Protein AF-A0A401ZVI8-F1 (afdb_monomer_lite)

Sequence (60 aa):
MSEIVVNPGDSFELALKRFNRKVQNAGILSEARRRRYHESAQDRRKRKSEAQQRRRRRSS

InterPro domains:
  IPR001911 Small ribosomal subunit protein bS21 [MF_00358] (1-57)
  IPR001911 Small ribosomal subunit protein bS21 [PF01165] (3-57)
  IPR001911 Small ribosomal subunit protein bS21 [PR00976] (5-13)
  IPR001911 Small ribosomal subunit protein bS21 [PR00976] (13-22)
  IPR001911 Small ribosomal subunit protein bS21 [PR00976] (25-35)
  IPR001911 Small ribosomal subunit protein bS21 [PR00976] (37-47)
  IPR001911 Small ribosomal subunit protein bS21 [PTHR21109] (3-58)
  IPR001911 Small ribosomal subunit protein bS21 [TIGR00030] (3-58)
  IPR038380 Small ribosomal subunit protein bS21 superfamily [G3DSA:1.20.5.1150] (16-54)

pLDDT: mean 89.75, std 6.6, range [60.31, 95.75]

Organism: NCBI:txid2014871

Radius of gyration: 16.35 Å; chains: 1; bounding box: 40×13×43 Å

Secondary structure (DSSP, 8-state):
----PPPTT--HHHHHHHHHHHHHHTTHHHHHHHHTS---HHHHHHHHHHHHHHHHHHH-

Structure (mmCIF, N/CA/C/O backbone):
data_AF-A0A401ZVI8-F1
#
_entry.id   AF-A0A401ZVI8-F1
#
loop_
_atom_site.group_PDB
_atom_site.id
_atom_site.type_symbol
_atom_site.label_atom_id
_atom_site.label_alt_id
_atom_site.label_comp_id
_atom_site.label_asym_id
_atom_site.label_entity_id
_atom_site.label_seq_id
_atom_site.pdbx_PDB_ins_code
_atom_site.Cartn_x
_atom_site.Cartn_y
_atom_site.Cartn_z
_atom_site.occupancy
_atom_site.B_iso_or_equiv
_atom_site.auth_seq_id
_atom_site.auth_comp_id
_atom_site.auth_asym_id
_atom_site.auth_atom_id
_atom_site.pdbx_PDB_model_num
ATOM 1 N N . MET A 1 1 ? -10.309 -6.484 -0.765 1.00 63.09 1 MET A N 1
ATOM 2 C CA . MET A 1 1 ? -11.377 -5.719 -0.087 1.00 63.09 1 MET A CA 1
ATOM 3 C C . MET A 1 1 ? -10.971 -5.524 1.369 1.00 63.09 1 MET A C 1
ATOM 5 O O . MET A 1 1 ? -10.390 -6.441 1.938 1.00 63.09 1 MET A O 1
ATOM 9 N N . SER A 1 2 ? -11.162 -4.337 1.944 1.00 78.88 2 SER A N 1
ATOM 10 C CA . SER A 1 2 ? -10.752 -4.019 3.321 1.00 78.88 2 SER A CA 1
ATOM 11 C C . SER A 1 2 ? -11.982 -3.733 4.175 1.00 78.88 2 SER A C 1
ATOM 13 O O . SER A 1 2 ? -12.419 -2.595 4.258 1.00 78.88 2 SER A O 1
ATOM 15 N N . GLU A 1 3 ? -12.552 -4.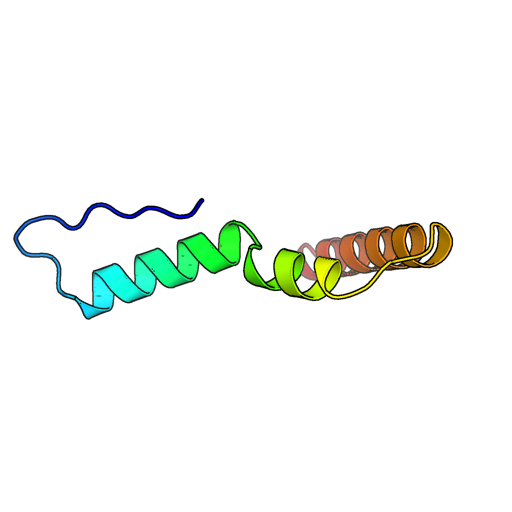763 4.788 1.00 84.56 3 GLU A N 1
ATOM 16 C CA . GLU A 1 3 ? -13.721 -4.630 5.667 1.00 84.56 3 GLU A CA 1
ATOM 17 C C . GLU A 1 3 ? -13.305 -4.491 7.137 1.00 84.56 3 GLU A C 1
ATOM 19 O O . GLU A 1 3 ? -12.308 -5.091 7.549 1.00 84.56 3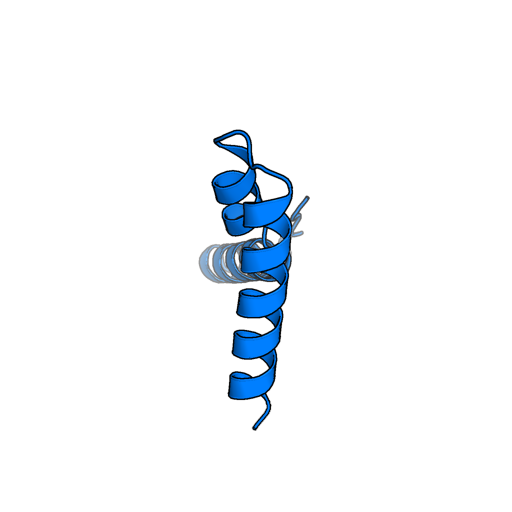 GLU A O 1
ATOM 24 N N . ILE A 1 4 ? -14.047 -3.726 7.938 1.00 86.06 4 ILE A N 1
ATOM 25 C CA . ILE A 1 4 ? -13.915 -3.712 9.399 1.00 86.06 4 ILE A CA 1
ATOM 26 C C . ILE A 1 4 ? -15.299 -3.852 10.033 1.00 86.06 4 ILE A C 1
ATOM 28 O O . ILE A 1 4 ? -16.253 -3.249 9.556 1.00 86.06 4 ILE A O 1
ATOM 32 N N . VAL A 1 5 ? -15.390 -4.627 11.110 1.00 87.88 5 VAL A N 1
ATOM 33 C CA . VAL A 1 5 ? -16.597 -4.702 11.941 1.00 87.88 5 VAL A CA 1
ATOM 34 C C . VAL A 1 5 ? -16.385 -3.776 13.134 1.00 87.88 5 VAL A C 1
ATOM 36 O O . VAL A 1 5 ? -15.332 -3.830 13.773 1.00 87.88 5 VAL A O 1
ATOM 39 N N . VAL A 1 6 ? -17.348 -2.891 13.387 1.00 87.94 6 VAL A N 1
ATOM 40 C CA . VAL A 1 6 ? -17.324 -1.947 14.513 1.00 87.94 6 VAL A CA 1
ATOM 41 C C . VAL A 1 6 ? -18.203 -2.511 15.620 1.00 87.94 6 VAL A C 1
ATOM 43 O O . VAL A 1 6 ? -19.365 -2.827 15.374 1.00 87.94 6 VAL A O 1
ATOM 46 N N . ASN A 1 7 ? -17.649 -2.654 16.824 1.00 85.88 7 ASN A N 1
ATOM 47 C CA . ASN A 1 7 ? -18.390 -3.169 17.973 1.00 85.88 7 ASN A CA 1
ATOM 48 C C . ASN A 1 7 ? -19.089 -2.033 18.742 1.00 85.88 7 ASN A C 1
ATOM 50 O O . ASN A 1 7 ? -18.614 -0.892 18.706 1.00 85.88 7 ASN A O 1
ATOM 54 N N . PRO A 1 8 ? -20.176 -2.321 19.482 1.00 77.56 8 PRO A N 1
ATOM 55 C CA . PRO A 1 8 ? -20.803 -1.338 20.359 1.00 77.56 8 PRO A CA 1
ATOM 56 C C . PRO A 1 8 ? -19.796 -0.890 21.432 1.00 77.56 8 PRO A C 1
ATOM 58 O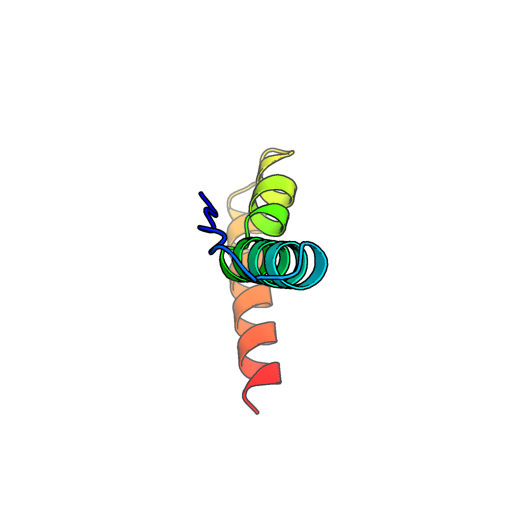 O . PRO A 1 8 ? -19.326 -1.710 22.216 1.00 77.56 8 PRO A O 1
ATOM 61 N N . GLY A 1 9 ? -19.432 0.396 21.436 1.00 82.31 9 GLY A N 1
ATOM 62 C CA . GLY A 1 9 ? -18.434 0.976 22.348 1.00 82.31 9 GLY A CA 1
ATOM 63 C C . GLY A 1 9 ? -17.105 1.378 21.695 1.00 82.31 9 GLY A C 1
ATOM 64 O O . GLY A 1 9 ? -16.318 2.087 22.319 1.00 82.31 9 GLY A O 1
ATOM 65 N N . ASP A 1 10 ? -16.853 0.997 20.437 1.00 81.06 10 ASP A N 1
ATOM 66 C CA . ASP A 1 10 ? -15.715 1.533 19.685 1.00 81.06 10 ASP A CA 1
ATOM 67 C C . ASP A 1 10 ? -15.996 2.987 19.256 1.00 81.06 10 ASP A C 1
ATOM 69 O O . ASP A 1 10 ? -17.037 3.298 18.676 1.00 81.06 10 ASP A O 1
ATOM 73 N N . SER A 1 11 ? -15.035 3.887 19.489 1.00 88.06 11 SER A N 1
ATOM 74 C CA . SER A 1 11 ? -15.086 5.239 18.919 1.00 88.06 11 SER A CA 1
ATOM 75 C C . SER A 1 11 ? -14.935 5.183 17.396 1.00 88.06 11 SER A C 1
ATOM 77 O O . SER A 1 11 ? -14.099 4.441 16.863 1.00 88.06 11 SE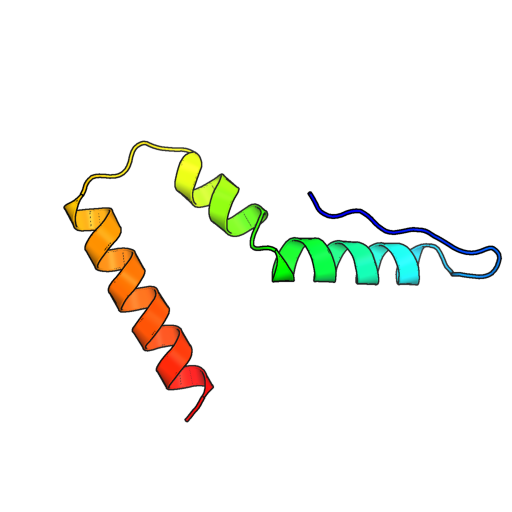R A O 1
ATOM 79 N N . PHE A 1 12 ? -15.696 6.022 16.691 1.00 87.19 12 PHE A N 1
ATOM 80 C CA . PHE A 1 12 ? -15.623 6.166 15.237 1.00 87.19 12 PHE A CA 1
ATOM 81 C C . PHE A 1 12 ? -14.189 6.407 14.741 1.00 87.19 12 PHE A C 1
ATOM 83 O O . PHE A 1 12 ? -13.755 5.800 13.760 1.00 87.19 12 PHE A O 1
ATOM 90 N N . GLU A 1 13 ? -13.411 7.232 15.446 1.00 90.25 13 GLU A N 1
ATOM 91 C CA . GLU A 1 13 ? -12.027 7.530 15.064 1.00 90.25 13 GLU A CA 1
ATOM 92 C C . GLU A 1 13 ? -11.128 6.289 15.112 1.00 90.25 13 GLU A C 1
ATOM 94 O O . GLU A 1 13 ? -10.261 6.092 14.253 1.00 90.25 13 GLU A O 1
ATOM 99 N N . LEU A 1 14 ? -11.352 5.411 16.094 1.00 90.00 14 LEU A N 1
ATOM 100 C CA . LEU A 1 14 ? -10.603 4.168 16.233 1.00 90.00 14 LEU A CA 1
ATOM 101 C C . LEU A 1 14 ? -10.946 3.199 15.099 1.00 90.00 14 LEU A C 1
ATOM 103 O O . LEU A 1 14 ? -10.040 2.604 14.503 1.00 90.00 14 LEU A O 1
ATOM 107 N N . ALA A 1 15 ? -12.231 3.084 14.759 1.00 90.50 15 ALA A N 1
ATOM 108 C CA . ALA A 1 15 ? -12.688 2.321 13.604 1.00 90.50 15 ALA A CA 1
ATOM 109 C C . ALA A 1 15 ? -12.056 2.855 12.306 1.00 90.50 15 ALA A C 1
ATOM 111 O O . ALA A 1 15 ? -11.427 2.096 11.564 1.00 90.50 15 ALA A O 1
ATOM 112 N N . LEU A 1 16 ? -12.095 4.169 12.075 1.00 91.31 16 LEU A N 1
ATOM 113 C CA . LEU A 1 16 ? -11.497 4.801 10.897 1.00 91.31 16 LEU A CA 1
ATOM 114 C C . LEU A 1 16 ? -9.982 4.556 10.812 1.00 91.31 16 LEU A C 1
ATOM 116 O O . LEU A 1 16 ? -9.452 4.218 9.750 1.00 91.31 16 LEU A O 1
ATOM 120 N N . LYS A 1 17 ? -9.267 4.652 11.938 1.00 91.81 17 LYS A N 1
ATOM 121 C CA . LYS A 1 17 ? -7.828 4.359 12.004 1.00 91.81 17 LYS A CA 1
ATOM 122 C C . LYS A 1 17 ? -7.524 2.899 11.654 1.00 91.81 17 LYS A C 1
ATOM 124 O O . LYS A 1 17 ? -6.568 2.635 10.918 1.00 91.81 17 LYS A O 1
ATOM 129 N N . ARG A 1 18 ? -8.330 1.947 12.143 1.00 90.75 18 ARG A N 1
ATOM 130 C CA . ARG A 1 18 ? -8.210 0.515 11.806 1.00 90.75 18 ARG A CA 1
ATOM 131 C C . ARG A 1 18 ? -8.480 0.269 10.321 1.00 90.75 18 ARG A C 1
ATOM 133 O O . ARG A 1 18 ? -7.698 -0.433 9.677 1.00 90.75 18 ARG A O 1
ATOM 140 N N . PHE A 1 19 ? -9.517 0.893 9.763 1.00 91.94 19 PHE A N 1
ATOM 141 C CA . PHE A 1 19 ? -9.829 0.816 8.336 1.00 91.94 19 PHE A CA 1
ATOM 142 C C . PHE A 1 19 ? -8.679 1.347 7.477 1.00 91.94 19 PHE A C 1
ATOM 144 O O . PHE A 1 19 ? -8.177 0.629 6.612 1.00 91.94 19 PHE A O 1
ATOM 151 N N . ASN A 1 20 ? -8.184 2.552 7.772 1.00 92.56 20 ASN A N 1
ATOM 152 C CA . ASN A 1 20 ? -7.076 3.166 7.040 1.00 92.56 20 ASN A CA 1
ATOM 153 C C . ASN A 1 20 ? -5.816 2.294 7.072 1.00 92.56 20 ASN A C 1
ATOM 155 O O . ASN A 1 20 ? -5.178 2.087 6.038 1.00 92.56 20 ASN A O 1
ATOM 159 N N . ARG A 1 21 ? -5.493 1.699 8.228 1.00 92.31 21 ARG A N 1
ATOM 160 C CA . ARG A 1 21 ? -4.389 0.736 8.339 1.00 92.31 21 ARG A CA 1
ATOM 161 C C . ARG A 1 21 ? -4.625 -0.499 7.467 1.00 92.31 21 ARG A C 1
ATOM 163 O O . ARG A 1 21 ? -3.705 -0.942 6.785 1.00 92.31 21 ARG A O 1
ATOM 170 N N . LYS A 1 22 ? -5.845 -1.046 7.446 1.00 93.00 22 LYS A N 1
ATOM 171 C CA . LYS A 1 22 ? -6.190 -2.218 6.624 1.00 93.00 22 LYS A CA 1
ATOM 172 C C . LYS A 1 22 ? -6.084 -1.910 5.125 1.00 93.00 22 LYS A C 1
ATOM 174 O O . LYS A 1 22 ? -5.516 -2.712 4.388 1.00 93.00 22 LYS A O 1
ATOM 179 N N . VAL A 1 23 ? -6.537 -0.732 4.687 1.00 93.94 23 VAL A N 1
ATOM 180 C CA . VAL A 1 23 ? -6.393 -0.235 3.303 1.00 93.94 23 VAL A CA 1
ATOM 181 C C . VAL A 1 23 ? -4.919 -0.095 2.910 1.00 93.94 23 VAL A C 1
ATOM 183 O O . VAL A 1 23 ? -4.522 -0.525 1.824 1.00 93.94 23 VAL A O 1
ATOM 186 N N . GLN A 1 24 ? -4.099 0.483 3.793 1.00 91.44 24 GLN A N 1
ATOM 187 C CA . GLN A 1 24 ? -2.662 0.662 3.567 1.00 91.44 24 GLN A CA 1
ATOM 188 C C . GLN A 1 24 ? -1.920 -0.676 3.499 1.00 91.44 24 GLN A C 1
ATOM 190 O O . GLN A 1 24 ? -1.153 -0.893 2.561 1.00 91.44 24 GLN A O 1
ATOM 195 N N . ASN A 1 25 ? -2.190 -1.590 4.435 1.00 90.31 25 ASN A N 1
ATOM 196 C CA . ASN A 1 25 ? -1.580 -2.922 4.475 1.00 90.31 25 ASN A CA 1
ATOM 197 C C . ASN A 1 25 ? -1.947 -3.760 3.247 1.00 90.31 25 ASN A C 1
ATOM 199 O O . ASN A 1 25 ? -1.090 -4.433 2.679 1.00 90.31 25 ASN A O 1
ATOM 203 N N . ALA A 1 26 ? -3.201 -3.678 2.799 1.00 91.94 26 ALA A N 1
ATOM 204 C CA . ALA A 1 26 ? -3.653 -4.330 1.575 1.00 91.94 26 ALA A CA 1
ATOM 205 C C . ALA A 1 26 ? -3.079 -3.681 0.299 1.00 91.94 26 ALA A C 1
ATOM 207 O O . ALA A 1 26 ? -3.235 -4.225 -0.790 1.00 91.94 26 ALA A O 1
ATOM 208 N N . GLY A 1 27 ? -2.426 -2.516 0.400 1.00 91.38 27 GLY A N 1
ATOM 209 C CA . GLY A 1 27 ? -1.791 -1.842 -0.731 1.00 91.38 27 GLY A CA 1
ATOM 210 C C . GLY A 1 27 ? -2.768 -1.305 -1.781 1.00 91.38 27 GLY A C 1
ATOM 211 O O . GLY A 1 27 ? -2.331 -0.956 -2.878 1.00 91.38 27 GLY A O 1
ATOM 212 N N . ILE A 1 28 ? -4.062 -1.197 -1.454 1.00 92.38 28 ILE A N 1
ATOM 213 C CA . ILE A 1 28 ? -5.152 -0.897 -2.400 1.00 92.38 28 ILE A CA 1
ATOM 214 C C . ILE A 1 28 ? -4.888 0.407 -3.161 1.00 92.38 28 ILE A C 1
ATOM 216 O O . ILE A 1 28 ? -4.979 0.445 -4.385 1.00 92.38 28 ILE A O 1
ATOM 220 N N . LEU A 1 29 ? -4.483 1.473 -2.463 1.00 90.81 29 LEU A N 1
ATOM 221 C CA . LEU A 1 29 ? -4.202 2.770 -3.093 1.00 90.81 29 LEU A CA 1
ATOM 222 C C . LEU A 1 29 ? -2.978 2.726 -4.020 1.00 90.81 29 LEU A C 1
ATOM 224 O O . LEU A 1 29 ? -2.939 3.394 -5.054 1.00 90.81 29 LEU A O 1
ATOM 228 N N . SER A 1 30 ? 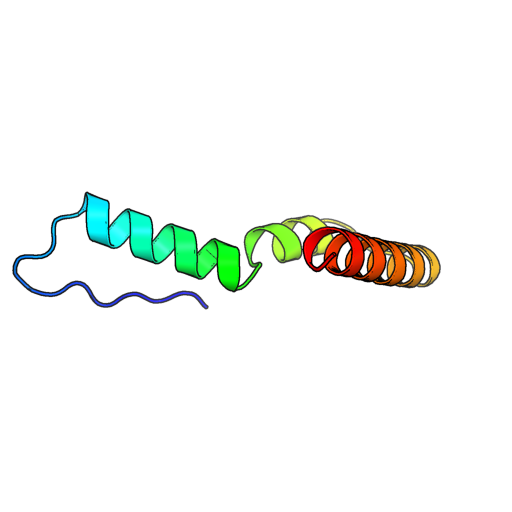-1.961 1.941 -3.666 1.00 90.75 30 SER A N 1
ATOM 229 C CA . SER A 1 30 ? -0.772 1.754 -4.504 1.00 90.75 30 SER A CA 1
ATOM 230 C C . SER A 1 30 ? -1.099 0.942 -5.753 1.00 90.75 30 SER A C 1
ATOM 232 O O . SER A 1 30 ? -0.614 1.259 -6.838 1.00 90.75 30 SER A O 1
ATOM 234 N N . GLU A 1 31 ? -1.962 -0.062 -5.621 1.00 91.56 31 GLU A N 1
ATOM 235 C CA . GLU A 1 31 ? -2.462 -0.831 -6.750 1.00 91.56 31 GLU A CA 1
ATOM 236 C C . GLU A 1 31 ? -3.345 0.007 -7.679 1.00 91.56 31 GLU A C 1
ATOM 238 O O . GLU A 1 31 ? -3.124 -0.017 -8.889 1.00 91.56 31 GLU A O 1
ATOM 243 N N . ALA A 1 32 ? -4.284 0.778 -7.128 1.00 93.44 32 ALA A N 1
ATOM 244 C CA . ALA A 1 32 ? -5.144 1.667 -7.900 1.00 93.44 32 ALA A CA 1
ATOM 245 C C . ALA A 1 32 ? -4.315 2.669 -8.717 1.00 93.44 32 ALA A C 1
ATOM 247 O O . ALA A 1 32 ? -4.542 2.824 -9.913 1.00 93.44 32 ALA A O 1
ATOM 248 N N . ARG A 1 33 ? -3.288 3.284 -8.109 1.00 92.00 33 ARG A N 1
ATOM 249 C CA . ARG A 1 33 ? -2.362 4.182 -8.823 1.00 92.00 33 ARG A CA 1
ATOM 250 C C . ARG A 1 33 ? -1.594 3.478 -9.937 1.00 92.00 33 ARG A C 1
ATOM 252 O O . ARG A 1 33 ? -1.476 4.041 -11.016 1.00 92.00 33 ARG A O 1
ATOM 259 N N . ARG A 1 34 ? -1.103 2.257 -9.699 1.00 90.94 34 ARG A N 1
ATOM 260 C CA . ARG A 1 34 ? -0.405 1.461 -10.722 1.00 90.94 34 ARG A CA 1
ATOM 261 C C . ARG A 1 34 ? -1.318 1.133 -11.905 1.00 90.94 34 ARG A C 1
ATOM 263 O O . ARG A 1 34 ? -0.874 1.196 -13.039 1.00 90.94 34 ARG A O 1
ATOM 270 N N . ARG A 1 35 ? -2.572 0.758 -11.637 1.00 93.38 35 ARG A N 1
ATOM 271 C CA . ARG A 1 35 ? -3.537 0.325 -12.661 1.00 93.38 35 ARG A CA 1
ATOM 272 C C . ARG A 1 35 ? -4.206 1.484 -13.415 1.00 93.38 35 ARG A C 1
ATOM 274 O O . ARG A 1 35 ? -4.936 1.209 -14.357 1.00 93.38 35 ARG A O 1
ATOM 281 N N . ARG A 1 36 ? -3.972 2.750 -13.033 1.00 93.44 36 ARG A N 1
ATOM 282 C CA . ARG A 1 36 ? -4.527 3.922 -13.744 1.00 93.44 36 ARG A CA 1
ATOM 283 C C . ARG A 1 36 ? -4.097 3.997 -15.208 1.00 93.44 36 ARG A C 1
ATOM 285 O O . ARG A 1 36 ? -4.850 4.523 -16.014 1.00 93.44 36 ARG A O 1
ATOM 292 N N . TYR A 1 37 ? -2.915 3.483 -15.537 1.00 93.19 37 TYR A N 1
ATOM 293 C CA . TYR A 1 37 ? -2.379 3.494 -16.893 1.00 93.19 37 TYR A CA 1
ATOM 294 C C . TYR A 1 37 ? -1.813 2.123 -17.252 1.00 93.19 37 TYR A C 1
ATOM 296 O O . TYR A 1 37 ? -1.441 1.339 -16.374 1.00 93.19 37 TYR A O 1
ATOM 304 N N . HIS A 1 38 ? -1.750 1.837 -18.553 1.00 93.56 38 HIS A N 1
ATOM 305 C CA . HIS A 1 38 ? -1.053 0.654 -19.037 1.00 93.56 38 HIS A CA 1
ATOM 306 C C . HIS A 1 38 ? 0.442 0.755 -18.724 1.00 93.56 38 HIS A C 1
ATOM 308 O O . HIS A 1 38 ? 1.046 1.823 -18.768 1.00 93.56 38 HIS A O 1
ATOM 314 N N . GLU A 1 39 ? 1.041 -0.391 -18.438 1.00 93.38 39 GLU A N 1
ATOM 315 C CA . GLU A 1 39 ? 2.422 -0.493 -18.018 1.00 93.38 39 GLU A CA 1
ATOM 316 C C . GLU A 1 39 ? 3.145 -1.549 -18.844 1.00 93.38 39 GLU A C 1
ATOM 318 O O . GLU A 1 39 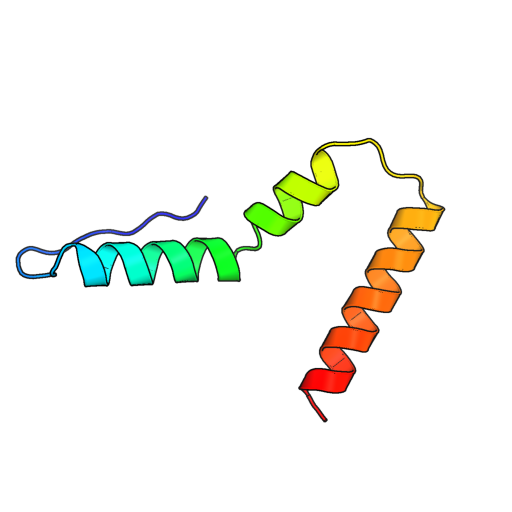? 2.751 -2.725 -18.861 1.00 93.38 39 GLU A O 1
ATOM 323 N N . SER A 1 40 ? 4.241 -1.131 -19.479 1.00 95.75 40 SER A N 1
ATOM 324 C CA . SER A 1 40 ? 5.066 -2.013 -20.294 1.00 95.75 40 SER A CA 1
ATOM 325 C C . SER A 1 40 ? 5.722 -3.118 -19.454 1.00 95.75 40 SER A C 1
ATOM 327 O O . SER A 1 40 ? 5.898 -3.018 -18.233 1.00 95.75 40 SER A O 1
ATOM 329 N N . ALA A 1 41 ? 6.124 -4.208 -20.110 1.00 94.50 41 ALA A N 1
ATOM 330 C CA . ALA A 1 41 ? 6.817 -5.306 -19.437 1.00 94.50 41 ALA A CA 1
ATOM 331 C C . ALA A 1 41 ? 8.132 -4.853 -18.771 1.00 94.50 41 ALA A C 1
ATOM 333 O O . ALA A 1 41 ? 8.493 -5.370 -17.710 1.00 94.50 41 ALA A O 1
ATOM 334 N N . GLN A 1 42 ? 8.829 -3.876 -19.362 1.00 94.81 42 GLN A N 1
ATOM 335 C CA . GLN A 1 42 ? 10.064 -3.317 -18.812 1.00 94.81 42 GLN A CA 1
ATOM 336 C C . GLN A 1 42 ? 9.789 -2.509 -17.541 1.00 94.81 42 GLN A C 1
ATOM 338 O O . GLN A 1 42 ? 10.408 -2.772 -16.506 1.00 94.81 42 GLN A O 1
ATOM 343 N N . ASP A 1 43 ? 8.789 -1.626 -17.569 1.00 94.31 43 ASP A N 1
ATOM 344 C CA . ASP A 1 43 ? 8.392 -0.835 -16.398 1.00 94.31 43 ASP A CA 1
ATOM 345 C C . ASP A 1 43 ? 7.978 -1.738 -15.235 1.00 94.31 43 ASP A C 1
ATOM 347 O O . ASP A 1 43 ? 8.343 -1.501 -14.079 1.00 94.31 43 ASP A O 1
ATOM 351 N N . ARG A 1 44 ? 7.278 -2.840 -15.540 1.00 93.12 44 ARG A N 1
ATOM 352 C CA . ARG A 1 44 ? 6.916 -3.892 -14.579 1.00 93.12 44 ARG A CA 1
ATOM 353 C C . ARG A 1 44 ? 8.116 -4.514 -13.887 1.00 93.12 44 ARG A C 1
ATOM 355 O O . ARG A 1 44 ? 8.078 -4.704 -12.669 1.00 93.12 44 ARG A O 1
ATOM 362 N N . ARG A 1 45 ? 9.164 -4.845 -14.642 1.00 94.62 45 ARG A N 1
ATOM 363 C CA . ARG A 1 45 ? 10.409 -5.402 -14.095 1.00 94.62 45 ARG A CA 1
ATOM 364 C C . ARG A 1 45 ? 11.126 -4.367 -13.228 1.00 94.62 45 ARG A C 1
ATOM 366 O O . ARG A 1 45 ? 11.471 -4.689 -12.092 1.00 94.62 45 ARG A O 1
ATOM 373 N N . LYS A 1 46 ? 11.246 -3.125 -13.710 1.00 95.12 46 LYS A N 1
ATOM 374 C CA . LYS A 1 46 ? 11.886 -2.011 -12.992 1.00 95.12 46 LYS A CA 1
ATOM 375 C C . LYS A 1 46 ? 11.219 -1.718 -11.646 1.00 95.12 46 LYS A C 1
ATOM 377 O O . LYS A 1 46 ? 11.880 -1.679 -10.616 1.00 95.12 46 LYS A O 1
ATOM 382 N N . ARG A 1 47 ? 9.890 -1.615 -11.591 1.00 92.62 47 ARG A N 1
ATOM 383 C CA . ARG A 1 47 ? 9.196 -1.384 -10.310 1.00 92.62 47 ARG A CA 1
ATOM 384 C C . ARG A 1 47 ? 9.346 -2.548 -9.338 1.00 92.62 47 ARG A C 1
ATOM 386 O O . ARG A 1 47 ? 9.421 -2.322 -8.134 1.00 92.62 47 ARG A O 1
ATOM 393 N N . LYS A 1 48 ? 9.336 -3.795 -9.829 1.00 93.50 48 LYS A N 1
ATOM 394 C CA . LYS A 1 48 ? 9.515 -4.977 -8.971 1.00 93.50 48 LYS A CA 1
ATOM 395 C C . LYS A 1 48 ? 10.896 -4.967 -8.312 1.00 93.50 48 LYS A C 1
ATOM 397 O O . LYS A 1 48 ? 10.968 -5.187 -7.103 1.00 93.50 48 LYS A O 1
ATOM 402 N N . SER A 1 49 ? 11.956 -4.668 -9.067 1.00 94.75 49 SER A N 1
ATOM 403 C CA . SER A 1 49 ? 13.313 -4.580 -8.515 1.00 94.75 49 SER A CA 1
ATOM 404 C C . SER A 1 49 ? 13.447 -3.417 -7.529 1.00 94.75 49 SER A C 1
ATOM 406 O O . SER A 1 49 ? 13.938 -3.616 -6.418 1.00 94.75 49 SER A O 1
ATOM 408 N N . GLU A 1 50 ? 12.921 -2.235 -7.859 1.00 94.62 50 GLU A N 1
ATOM 409 C CA . GLU A 1 50 ? 12.910 -1.079 -6.954 1.00 94.62 50 GLU A CA 1
ATOM 410 C C . GLU A 1 50 ? 12.131 -1.360 -5.660 1.00 94.62 50 GLU A C 1
ATOM 412 O O . GLU A 1 50 ? 12.592 -1.032 -4.566 1.00 94.62 50 GLU A O 1
ATOM 417 N N . ALA A 1 51 ? 10.961 -2.000 -5.751 1.00 92.06 51 ALA A N 1
ATOM 418 C CA . ALA A 1 51 ? 10.167 -2.368 -4.582 1.00 92.06 51 ALA A CA 1
ATOM 419 C C . ALA A 1 51 ? 10.913 -3.362 -3.679 1.00 92.06 51 ALA A C 1
ATOM 421 O O . ALA A 1 51 ? 10.867 -3.231 -2.454 1.00 92.06 51 ALA A O 1
ATOM 422 N N . GLN A 1 52 ? 11.629 -4.325 -4.264 1.00 93.25 52 GLN A N 1
ATOM 423 C CA . GLN A 1 52 ? 12.458 -5.268 -3.517 1.00 93.25 52 GLN A CA 1
ATOM 424 C C . GLN A 1 52 ? 13.643 -4.571 -2.839 1.00 93.25 52 GLN A C 1
ATOM 426 O O . GLN A 1 52 ? 13.881 -4.801 -1.654 1.00 93.25 52 GLN A O 1
ATOM 431 N N . GLN A 1 53 ? 14.350 -3.683 -3.544 1.00 94.25 53 GLN A N 1
ATOM 432 C CA . GLN A 1 53 ? 15.449 -2.904 -2.965 1.00 94.25 53 GLN A CA 1
ATOM 433 C C . GLN A 1 53 ? 14.974 -2.029 -1.800 1.00 94.25 53 GLN A C 1
ATOM 435 O O . GLN A 1 53 ? 15.597 -2.024 -0.741 1.00 94.25 53 GLN A O 1
ATOM 440 N N . ARG A 1 54 ? 13.833 -1.341 -1.951 1.00 91.31 54 ARG A N 1
ATOM 441 C CA . ARG A 1 54 ? 13.234 -0.538 -0.871 1.00 91.31 54 ARG A CA 1
ATOM 442 C C . ARG A 1 54 ? 12.866 -1.385 0.346 1.00 91.31 54 ARG A C 1
ATOM 444 O O . ARG A 1 54 ? 13.034 -0.914 1.464 1.00 91.31 54 ARG A O 1
ATOM 451 N N . ARG A 1 55 ? 12.373 -2.614 0.148 1.00 89.31 55 ARG A N 1
ATOM 452 C CA . ARG A 1 55 ? 12.100 -3.550 1.254 1.00 89.31 55 ARG A CA 1
ATOM 453 C C . ARG A 1 55 ? 13.387 -3.956 1.970 1.00 89.31 55 ARG A C 1
ATOM 455 O O . ARG A 1 55 ? 13.426 -3.850 3.185 1.00 89.31 55 ARG A O 1
ATOM 462 N N . ARG A 1 56 ? 14.436 -4.325 1.224 1.00 92.94 56 ARG A N 1
ATOM 463 C CA . ARG A 1 56 ? 15.745 -4.707 1.788 1.00 92.94 56 ARG A CA 1
ATOM 464 C C . ARG A 1 56 ? 16.371 -3.596 2.634 1.00 92.94 56 ARG A C 1
ATOM 466 O O . ARG A 1 56 ? 16.831 -3.872 3.730 1.00 92.94 56 ARG A O 1
ATOM 473 N N . ARG A 1 57 ? 16.321 -2.345 2.162 1.00 93.38 57 ARG A N 1
ATOM 474 C CA . ARG A 1 57 ? 16.832 -1.172 2.902 1.00 93.38 57 ARG A CA 1
ATOM 475 C C . ARG A 1 57 ? 16.066 -0.854 4.189 1.00 93.38 57 ARG A C 1
ATOM 477 O O . ARG A 1 57 ? 16.579 -0.120 5.013 1.00 93.38 57 ARG A O 1
ATOM 484 N N . ARG A 1 58 ? 14.818 -1.313 4.327 1.00 87.06 58 ARG A N 1
ATOM 485 C CA . ARG A 1 58 ? 14.016 -1.115 5.550 1.00 87.06 58 ARG A CA 1
ATOM 486 C C . ARG A 1 58 ? 14.226 -2.222 6.582 1.00 87.06 58 ARG A C 1
ATOM 488 O O . ARG A 1 58 ? 13.805 -2.052 7.716 1.00 87.06 58 ARG A O 1
ATOM 495 N N . SER A 1 59 ? 14.768 -3.363 6.157 1.00 80.44 59 SER A N 1
ATOM 496 C CA . SER A 1 59 ? 15.041 -4.526 7.008 1.00 80.44 59 SER A CA 1
ATOM 497 C C . SER A 1 59 ? 16.494 -4.608 7.489 1.00 80.44 59 SER A C 1
ATOM 499 O O . SER A 1 59 ? 16.787 -5.478 8.300 1.00 80.44 59 SER A O 1
ATOM 501 N N . SER A 1 60 ? 17.383 -3.762 6.958 1.00 60.31 60 SER A N 1
ATOM 502 C CA . SER A 1 60 ? 18.730 -3.505 7.489 1.00 60.31 60 SER A CA 1
ATOM 503 C C . SER A 1 60 ? 18.687 -2.336 8.457 1.00 60.31 60 SER A C 1
ATOM 505 O O . SER A 1 60 ? 19.338 -2.428 9.510 1.00 60.31 60 SER A O 1
#

Foldseek 3Di:
DQDDDDDVPDDPVNRVVSSVVSCVVVCVVVVVVVPPDDDDPVNVVVVVVVVVVVVVVVVD